Protein AF-A0A7V1BWK0-F1 (afdb_monomer_lite)

pLDDT: mean 94.22, std 4.76, range [61.31, 96.81]

Foldseek 3Di:
DDQPCVQWWPPVCPPQPDDVVDCLVVVLVVVSVVCVVVVDDLVVDDDQADDDSSRCSNVTTRD

Structure (mmCIF, N/CA/C/O backbone):
data_AF-A0A7V1BWK0-F1
#
_entry.id   AF-A0A7V1BWK0-F1
#
loop_
_atom_site.group_PDB
_atom_site.id
_atom_site.type_symbol
_atom_site.label_atom_id
_atom_site.label_alt_id
_atom_site.label_comp_id
_atom_site.label_asym_id
_atom_site.label_entity_id
_atom_site.label_seq_id
_atom_site.pdbx_PDB_ins_code
_atom_site.Cartn_x
_atom_site.Cartn_y
_atom_site.Cartn_z
_atom_site.occupancy
_atom_site.B_iso_or_equiv
_atom_site.auth_seq_id
_atom_site.auth_comp_id
_atom_site.auth_asym_id
_atom_site.auth_atom_id
_atom_site.pdbx_PDB_model_num
ATOM 1 N N . MET A 1 1 ? 5.818 -12.904 14.055 1.00 61.31 1 MET A N 1
ATOM 2 C CA . MET A 1 1 ? 4.485 -12.334 13.792 1.00 61.31 1 MET A CA 1
ATOM 3 C C . MET A 1 1 ? 4.172 -12.571 12.332 1.00 61.31 1 MET A C 1
ATOM 5 O O . MET A 1 1 ? 4.939 -12.121 11.489 1.00 61.31 1 MET A O 1
ATOM 9 N N . SER A 1 2 ? 3.156 -13.378 12.038 1.00 80.19 2 SER A N 1
ATOM 10 C CA . SER A 1 2 ? 2.611 -13.493 10.686 1.00 80.19 2 SER A CA 1
ATOM 11 C C . SER A 1 2 ? 1.561 -12.401 10.529 1.00 80.19 2 SER A C 1
ATOM 13 O O . SER A 1 2 ? 0.656 -12.314 11.350 1.00 80.19 2 SER A O 1
ATOM 15 N N . VAL A 1 3 ? 1.730 -11.545 9.524 1.00 93.31 3 VAL A N 1
ATOM 16 C CA . VAL A 1 3 ? 0.727 -10.542 9.158 1.00 93.31 3 VAL A CA 1
ATOM 17 C C . VAL A 1 3 ? -0.256 -11.207 8.204 1.00 93.31 3 VAL A C 1
ATOM 19 O O . VAL A 1 3 ? 0.166 -11.778 7.197 1.00 93.31 3 VAL A O 1
ATOM 22 N N . GLU A 1 4 ? -1.546 -11.129 8.516 1.00 93.44 4 GLU A N 1
ATOM 23 C CA . GLU A 1 4 ? -2.630 -11.608 7.651 1.00 93.44 4 GLU A CA 1
ATOM 24 C C . GLU A 1 4 ? -2.922 -10.536 6.589 1.00 93.44 4 GLU A C 1
ATOM 26 O O . GLU A 1 4 ? -3.736 -9.630 6.785 1.00 93.44 4 GLU A O 1
ATOM 31 N N . TYR A 1 5 ? -2.186 -10.582 5.476 1.00 94.38 5 TYR A N 1
ATOM 32 C CA . TYR A 1 5 ? -2.199 -9.531 4.451 1.00 94.38 5 TYR A CA 1
ATOM 33 C C . TYR A 1 5 ? -3.563 -9.350 3.777 1.00 94.38 5 TYR A C 1
ATOM 35 O O . TYR A 1 5 ? -3.880 -8.242 3.343 1.00 94.38 5 TYR A O 1
ATOM 43 N N . GLU A 1 6 ? -4.379 -10.399 3.702 1.00 93.75 6 GLU A N 1
ATOM 44 C CA . GLU A 1 6 ? -5.724 -10.362 3.124 1.00 93.75 6 GLU A CA 1
ATOM 45 C C . GLU A 1 6 ? -6.648 -9.370 3.846 1.00 93.75 6 GLU A C 1
ATOM 47 O O . GLU A 1 6 ? -7.546 -8.817 3.217 1.00 93.75 6 GLU A O 1
ATOM 52 N N . ASN A 1 7 ? -6.395 -9.077 5.127 1.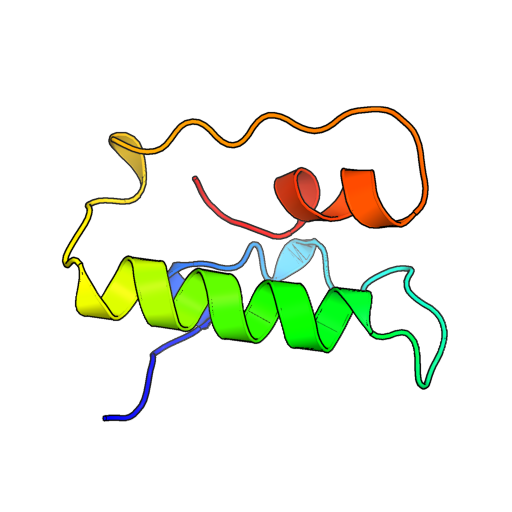00 94.69 7 ASN A N 1
ATOM 53 C CA . ASN A 1 7 ? -7.159 -8.086 5.897 1.00 94.69 7 ASN A CA 1
ATOM 54 C C . ASN A 1 7 ? -6.860 -6.638 5.482 1.00 94.69 7 ASN A C 1
ATOM 56 O O . ASN A 1 7 ? -7.606 -5.726 5.831 1.00 94.69 7 ASN A O 1
ATOM 60 N N . TYR A 1 8 ? -5.757 -6.421 4.769 1.00 96.31 8 TYR A N 1
ATOM 61 C CA . TYR A 1 8 ? -5.269 -5.106 4.362 1.00 96.31 8 TYR A CA 1
ATOM 62 C C . TYR A 1 8 ? -5.320 -4.904 2.852 1.00 96.31 8 TYR A C 1
ATOM 64 O O . TYR A 1 8 ? -5.069 -3.796 2.383 1.00 96.31 8 TYR A O 1
ATOM 72 N N . LEU A 1 9 ? -5.584 -5.960 2.081 1.00 96.31 9 LEU A N 1
ATOM 73 C CA . LEU A 1 9 ? -5.455 -5.974 0.631 1.00 96.31 9 LEU A CA 1
ATOM 74 C C . LEU A 1 9 ? -6.791 -6.237 -0.058 1.00 96.31 9 LEU A C 1
ATOM 76 O O . LEU A 1 9 ? -7.513 -7.188 0.232 1.00 96.31 9 LEU A O 1
ATOM 80 N N . ARG A 1 10 ? -7.063 -5.457 -1.101 1.00 95.81 10 ARG A N 1
ATOM 81 C CA . ARG A 1 10 ? -8.171 -5.688 -2.026 1.00 95.81 10 ARG A CA 1
ATOM 82 C C . ARG A 1 10 ? -7.806 -6.812 -2.987 1.00 95.81 10 ARG A C 1
ATOM 84 O O . ARG A 1 10 ? -7.277 -6.576 -4.074 1.00 95.81 10 ARG A O 1
ATOM 91 N N . MET A 1 11 ? -8.111 -8.047 -2.602 1.00 94.94 11 MET A N 1
ATOM 92 C CA . MET A 1 11 ? -7.745 -9.246 -3.372 1.00 94.94 11 MET A CA 1
ATOM 93 C C . MET A 1 11 ? -8.302 -9.253 -4.806 1.00 94.94 11 MET A C 1
ATOM 95 O O . MET A 1 11 ? -7.668 -9.778 -5.717 1.00 94.94 11 MET 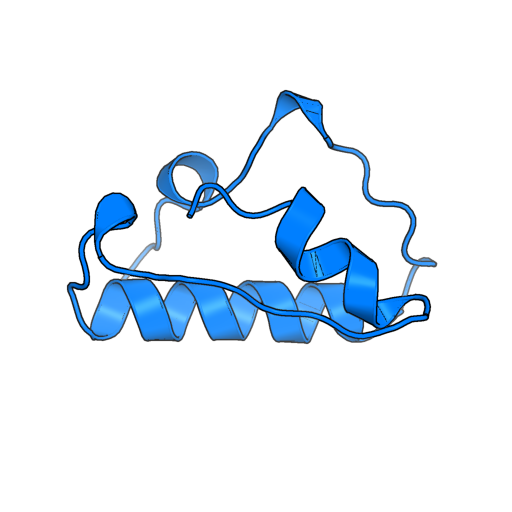A O 1
ATOM 99 N N . ASN A 1 12 ? -9.431 -8.583 -5.049 1.00 94.88 12 ASN A N 1
ATOM 100 C CA . ASN A 1 12 ? -10.014 -8.414 -6.386 1.00 94.88 12 ASN A CA 1
ATOM 101 C C . ASN A 1 12 ? -9.246 -7.434 -7.303 1.00 94.88 12 ASN A C 1
ATOM 103 O O . ASN A 1 12 ? -9.630 -7.256 -8.460 1.00 94.88 12 ASN A O 1
ATOM 107 N N . LYS A 1 13 ? -8.197 -6.769 -6.804 1.00 93.88 13 LYS A N 1
ATOM 108 C CA . LYS A 1 13 ? -7.316 -5.874 -7.576 1.00 93.88 13 LYS A CA 1
ATOM 109 C C . LYS A 1 13 ? -5.992 -6.527 -7.971 1.00 93.88 13 LYS A C 1
ATOM 111 O O . LYS A 1 13 ? -5.170 -5.865 -8.603 1.00 93.88 13 LYS A O 1
ATOM 116 N N . PHE A 1 14 ? -5.792 -7.796 -7.622 1.00 92.31 14 PHE A N 1
ATOM 117 C CA . PHE A 1 14 ? -4.631 -8.575 -8.036 1.00 92.31 14 PHE A CA 1
ATOM 118 C C . PHE A 1 14 ? -4.910 -9.353 -9.336 1.00 92.31 14 PHE A C 1
ATOM 120 O O . PHE A 1 14 ? -6.055 -9.737 -9.579 1.00 92.31 14 PHE A O 1
ATOM 127 N N . PRO A 1 15 ? -3.884 -9.607 -10.173 1.00 91.81 15 PRO A N 1
ATOM 128 C CA . PRO A 1 15 ? -2.469 -9.266 -9.982 1.00 91.81 15 PRO A CA 1
ATOM 129 C C . PRO A 1 15 ? -2.185 -7.761 -10.112 1.00 91.81 15 PRO A C 1
ATOM 131 O O . PRO A 1 15 ? -2.851 -7.048 -10.857 1.00 91.81 15 PRO A O 1
ATOM 134 N N . HIS A 1 16 ? -1.181 -7.270 -9.379 1.00 91.44 16 HIS A N 1
ATOM 135 C CA . HIS A 1 16 ? -0.779 -5.867 -9.461 1.00 91.44 16 HIS A CA 1
ATOM 136 C C . HIS A 1 16 ? -0.080 -5.550 -10.794 1.00 91.44 16 HIS A C 1
ATOM 138 O O . HIS A 1 16 ? 0.578 -6.400 -11.392 1.00 91.44 16 HIS A O 1
ATOM 144 N N . TYR A 1 17 ? -0.114 -4.285 -11.211 1.00 92.00 17 TYR A N 1
ATOM 145 C CA . TYR A 1 17 ? 0.515 -3.809 -12.452 1.00 92.00 17 TYR A CA 1
ATOM 146 C C . TYR A 1 17 ? 2.040 -3.611 -12.379 1.00 92.00 17 TYR A C 1
ATOM 148 O O . TYR A 1 17 ? 2.658 -3.275 -13.387 1.00 92.00 17 TYR A O 1
ATOM 156 N N . TRP A 1 18 ? 2.666 -3.738 -11.205 1.00 95.69 18 TRP A N 1
ATOM 157 C CA . TRP A 1 18 ? 4.108 -3.514 -11.077 1.00 95.69 18 TRP A CA 1
ATOM 158 C C . TRP A 1 18 ? 4.923 -4.610 -11.761 1.00 95.69 18 TRP A C 1
ATOM 160 O O . TRP A 1 18 ? 4.615 -5.794 -11.633 1.00 95.69 18 TRP A O 1
ATOM 170 N N . CYS A 1 19 ? 5.983 -4.197 -12.462 1.00 95.62 19 CYS A N 1
ATOM 171 C CA . CYS A 1 19 ? 6.878 -5.106 -13.169 1.00 95.62 19 CYS A CA 1
ATOM 172 C C . CYS A 1 19 ? 7.508 -6.134 -12.211 1.00 95.62 19 CYS A C 1
ATOM 174 O O . CYS A 1 19 ? 7.786 -5.796 -11.054 1.00 95.62 19 CYS A O 1
ATOM 176 N N . PRO A 1 20 ? 7.823 -7.353 -12.682 1.00 93.62 20 PRO A N 1
ATOM 177 C CA . PRO A 1 20 ? 8.629 -8.299 -11.916 1.00 93.62 20 PRO A CA 1
ATOM 178 C C . PRO A 1 20 ? 9.954 -7.655 -11.479 1.00 93.62 20 PRO A C 1
ATOM 180 O O . PRO A 1 20 ? 10.643 -7.039 -12.288 1.00 93.62 20 PRO A O 1
ATOM 183 N N . GLY A 1 21 ? 10.289 -7.756 -10.191 1.00 92.25 21 GLY A N 1
ATOM 184 C CA . GLY A 1 21 ? 11.477 -7.114 -9.611 1.00 92.25 21 GLY A CA 1
ATOM 185 C C . GLY A 1 21 ? 11.305 -5.634 -9.234 1.00 92.25 21 GLY A C 1
ATOM 186 O O . GLY A 1 21 ? 12.238 -5.028 -8.712 1.00 92.25 21 GLY A O 1
ATOM 187 N N . CYS A 1 22 ? 10.130 -5.033 -9.446 1.00 94.06 22 CYS A N 1
ATOM 188 C CA . CYS A 1 22 ? 9.849 -3.670 -8.998 1.00 94.06 22 CYS A CA 1
ATOM 189 C C . CYS A 1 22 ? 9.744 -3.590 -7.463 1.00 94.06 22 CYS A C 1
ATOM 191 O O . CYS A 1 22 ? 8.987 -4.332 -6.837 1.00 94.06 22 CYS A O 1
ATOM 193 N N . GLY A 1 23 ? 10.440 -2.625 -6.855 1.00 96.25 23 GLY A N 1
ATOM 194 C CA . GLY A 1 23 ? 10.460 -2.432 -5.400 1.00 96.25 23 GLY A CA 1
ATOM 195 C C . GLY A 1 23 ? 9.137 -1.966 -4.780 1.00 96.25 23 GLY A C 1
ATOM 196 O O . GLY A 1 23 ? 8.965 -2.091 -3.572 1.00 96.25 23 GLY A O 1
ATOM 197 N N . ASN A 1 24 ? 8.174 -1.483 -5.574 1.00 96.81 24 ASN A N 1
ATOM 198 C CA . ASN A 1 24 ? 6.894 -0.994 -5.044 1.00 96.81 24 ASN A CA 1
ATOM 199 C C . ASN A 1 24 ? 6.124 -2.077 -4.268 1.00 96.81 24 ASN A C 1
ATOM 201 O O . ASN A 1 24 ? 5.521 -1.771 -3.243 1.00 96.81 24 ASN A O 1
ATOM 205 N N . GLY A 1 25 ? 6.187 -3.342 -4.706 1.00 94.12 25 GLY A N 1
ATOM 206 C CA . GLY A 1 25 ? 5.569 -4.460 -3.983 1.00 94.12 25 GLY A CA 1
ATOM 207 C C . GLY A 1 25 ? 6.227 -4.727 -2.627 1.0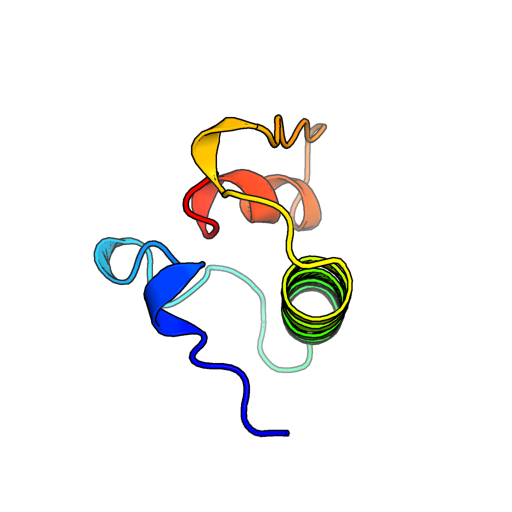0 94.12 25 GLY A C 1
ATOM 208 O O . GLY A 1 25 ? 5.542 -5.006 -1.647 1.00 94.12 25 GLY A O 1
ATOM 209 N N . VAL A 1 26 ? 7.552 -4.569 -2.550 1.00 95.69 26 VAL A N 1
ATOM 210 C CA . VAL A 1 26 ? 8.317 -4.703 -1.300 1.00 95.69 26 VAL A CA 1
ATOM 211 C C . VAL A 1 26 ? 7.959 -3.578 -0.331 1.00 95.69 26 VAL A C 1
ATOM 213 O O . VAL A 1 26 ? 7.704 -3.842 0.842 1.00 95.69 26 VAL A O 1
ATOM 216 N N . VAL A 1 27 ? 7.872 -2.340 -0.828 1.00 96.62 27 VAL A N 1
ATOM 217 C CA . VAL A 1 27 ? 7.463 -1.177 -0.025 1.00 96.62 27 VAL A CA 1
ATOM 218 C C . VAL A 1 27 ? 6.025 -1.330 0.472 1.00 96.62 27 VAL A C 1
ATOM 220 O O . VAL A 1 27 ? 5.771 -1.082 1.646 1.00 96.62 27 VAL A O 1
ATOM 223 N N . LEU A 1 28 ? 5.096 -1.793 -0.375 1.00 95.38 28 LEU A N 1
ATOM 224 C CA . LEU A 1 28 ? 3.709 -2.050 0.025 1.00 95.38 28 LEU A CA 1
ATOM 225 C C . LEU A 1 28 ? 3.627 -3.092 1.147 1.00 95.38 28 LEU A C 1
ATOM 227 O O . LEU A 1 28 ? 2.924 -2.883 2.132 1.00 95.38 28 LEU A O 1
ATOM 231 N N . LYS A 1 29 ? 4.379 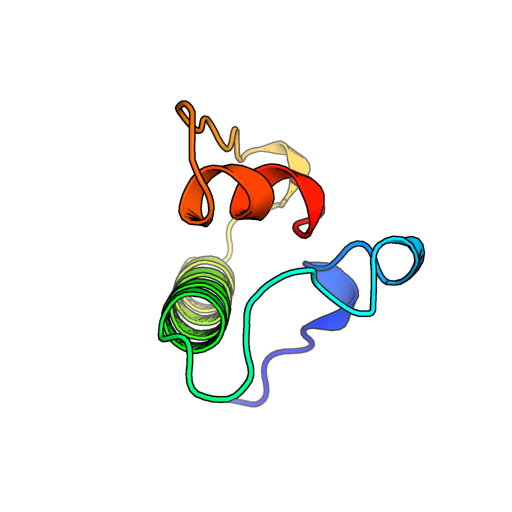-4.192 1.021 1.00 94.75 29 LYS A N 1
ATOM 232 C CA . LYS A 1 29 ? 4.452 -5.229 2.054 1.00 94.75 29 LYS A CA 1
ATOM 233 C C . LYS A 1 29 ? 4.962 -4.661 3.382 1.00 94.75 29 LYS A C 1
ATOM 235 O O . LYS A 1 29 ? 4.336 -4.900 4.409 1.00 94.75 29 LYS A O 1
ATOM 240 N N . ALA A 1 30 ? 6.063 -3.908 3.355 1.00 96.69 30 ALA A N 1
ATOM 241 C CA . ALA A 1 30 ? 6.638 -3.298 4.554 1.00 96.69 30 ALA A CA 1
ATOM 242 C C . ALA A 1 30 ? 5.685 -2.278 5.201 1.00 96.69 30 ALA A C 1
ATOM 244 O O . ALA A 1 30 ? 5.570 -2.229 6.422 1.00 96.69 30 ALA A O 1
ATOM 245 N N . PHE A 1 31 ? 4.959 -1.505 4.388 1.00 96.00 31 PHE A N 1
ATOM 246 C CA . PHE A 1 31 ? 3.947 -0.568 4.872 1.00 96.00 31 PHE A CA 1
ATOM 247 C C . PHE A 1 31 ? 2.816 -1.281 5.622 1.00 96.00 31 PHE A C 1
ATOM 249 O O . PHE A 1 31 ? 2.482 -0.875 6.730 1.00 96.00 31 PHE A O 1
ATOM 256 N N . ILE A 1 32 ? 2.274 -2.370 5.067 1.00 96.69 32 ILE A N 1
ATOM 257 C CA . ILE A 1 32 ? 1.221 -3.157 5.730 1.00 96.69 32 ILE A CA 1
ATOM 258 C C . ILE A 1 32 ? 1.722 -3.749 7.052 1.00 96.69 32 ILE A C 1
ATOM 260 O O . ILE A 1 32 ? 1.001 -3.710 8.042 1.00 96.69 32 ILE A O 1
ATOM 264 N N . GLN A 1 33 ? 2.966 -4.239 7.094 1.00 96.62 33 GLN A N 1
ATOM 265 C CA . GLN A 1 33 ? 3.565 -4.736 8.338 1.00 96.62 33 GLN A CA 1
ATOM 266 C C . GLN A 1 33 ? 3.638 -3.646 9.412 1.00 96.62 33 GLN A C 1
ATOM 268 O O . GLN A 1 33 ? 3.276 -3.897 10.554 1.00 96.62 33 GLN A O 1
ATOM 273 N N . ALA A 1 34 ? 4.036 -2.426 9.045 1.00 96.12 34 ALA A N 1
ATOM 274 C CA . ALA A 1 34 ? 4.068 -1.311 9.986 1.00 96.12 34 ALA A CA 1
ATOM 275 C C . ALA A 1 34 ? 2.664 -0.923 10.483 1.00 96.12 34 ALA A C 1
ATOM 277 O O . ALA A 1 34 ? 2.494 -0.612 11.658 1.00 96.12 34 ALA A O 1
ATOM 278 N N . VAL A 1 35 ? 1.652 -0.949 9.610 1.00 95.69 35 VAL A N 1
ATOM 279 C CA . VAL A 1 35 ? 0.256 -0.671 9.992 1.00 95.69 35 VAL A CA 1
ATOM 280 C C . VAL A 1 35 ? -0.275 -1.718 10.979 1.00 95.69 35 VAL A C 1
ATOM 282 O O . VAL A 1 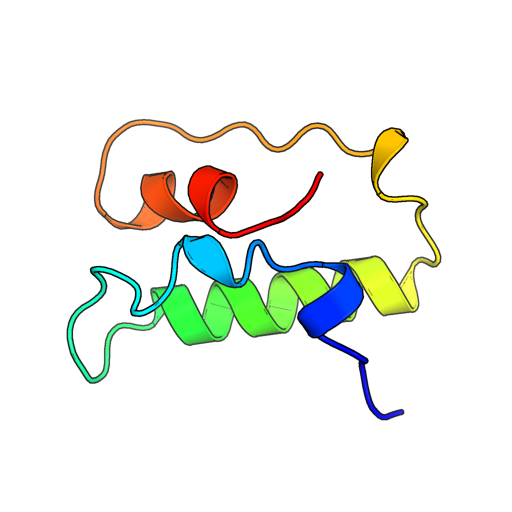35 ? -0.897 -1.345 11.975 1.00 95.69 35 VAL A O 1
ATOM 285 N N . ASP A 1 36 ? 0.003 -3.001 10.732 1.00 95.62 36 ASP A N 1
ATOM 286 C CA . ASP A 1 36 ? -0.355 -4.115 11.621 1.00 95.62 36 ASP A CA 1
ATOM 287 C C . ASP A 1 36 ? 0.328 -3.985 12.993 1.00 95.62 36 ASP A C 1
ATOM 289 O O . ASP A 1 36 ? -0.338 -4.031 14.027 1.00 95.62 36 ASP A O 1
ATOM 293 N N . GLU A 1 37 ? 1.634 -3.697 13.015 1.00 96.25 37 GLU A N 1
ATOM 294 C CA . GLU A 1 37 ? 2.404 -3.488 14.250 1.00 96.25 37 GLU A CA 1
ATOM 295 C C . GLU A 1 37 ? 1.909 -2.293 15.080 1.00 96.25 37 GLU A C 1
ATOM 297 O O . GLU A 1 37 ? 1.968 -2.323 16.311 1.00 96.25 37 GLU A O 1
ATOM 302 N N . LEU A 1 38 ? 1.400 -1.247 14.425 1.00 95.81 38 LEU A N 1
ATOM 303 C CA . LEU A 1 38 ? 0.810 -0.084 15.092 1.00 95.81 38 LEU A CA 1
ATOM 304 C C . LEU A 1 38 ? -0.611 -0.345 15.621 1.00 95.81 38 LEU A C 1
ATOM 306 O O . LEU A 1 38 ? -1.131 0.476 16.381 1.00 95.81 38 LEU A O 1
ATOM 310 N N . GLY A 1 39 ? -1.250 -1.456 15.235 1.00 94.38 39 GLY A N 1
ATOM 311 C CA . GLY A 1 39 ? -2.603 -1.811 15.668 1.00 94.38 39 GLY A CA 1
ATOM 312 C C . GLY A 1 39 ? -3.680 -0.828 15.198 1.00 94.38 39 GLY A C 1
ATOM 313 O O . GLY A 1 39 ? -4.712 -0.674 15.858 1.00 94.38 39 GLY A O 1
ATOM 314 N N . TRP A 1 40 ? -3.439 -0.118 14.093 1.00 94.88 40 TRP A N 1
ATOM 315 C CA . TRP A 1 40 ? -4.406 0.829 13.541 1.00 94.88 40 TRP A CA 1
ATOM 316 C C . TRP A 1 40 ? -5.576 0.094 12.892 1.00 94.88 40 TRP A C 1
ATOM 318 O O . TRP A 1 40 ? -5.404 -0.926 12.225 1.00 94.88 40 TRP A O 1
ATOM 328 N N . LYS A 1 41 ? -6.787 0.628 13.068 1.00 94.06 41 LYS A N 1
ATOM 329 C CA . LYS A 1 41 ? -7.967 0.123 12.365 1.00 94.06 41 LYS A CA 1
ATOM 330 C C . LYS A 1 41 ? -7.968 0.672 10.947 1.00 94.06 41 LYS A C 1
ATOM 332 O O . LYS A 1 41 ? -7.756 1.865 10.759 1.00 94.06 41 LYS A O 1
ATOM 337 N N . ASN A 1 42 ? -8.293 -0.169 9.971 1.00 92.75 42 ASN A N 1
ATOM 338 C CA . ASN A 1 42 ? -8.270 0.215 8.560 1.00 92.75 42 ASN A CA 1
ATOM 339 C C . ASN A 1 42 ? -9.082 1.486 8.262 1.00 92.75 42 ASN A C 1
ATOM 341 O O . ASN A 1 42 ? -8.580 2.389 7.607 1.00 92.75 42 ASN A O 1
ATOM 345 N N . ASN A 1 43 ? -10.289 1.595 8.828 1.00 95.19 43 ASN A N 1
ATOM 346 C CA . ASN A 1 43 ? -11.194 2.733 8.616 1.00 95.19 43 ASN A CA 1
ATOM 347 C C . ASN A 1 43 ? -10.704 4.060 9.227 1.00 95.19 43 ASN A C 1
ATOM 349 O O . ASN A 1 43 ? -11.309 5.100 8.973 1.00 95.19 43 ASN A O 1
ATOM 353 N N . ASP A 1 44 ? -9.642 4.032 10.037 1.00 95.25 44 ASP A N 1
ATOM 354 C CA . ASP A 1 44 ? -9.022 5.226 10.620 1.00 95.25 44 ASP A CA 1
ATOM 355 C C . ASP A 1 44 ? -7.825 5.719 9.771 1.00 95.25 44 ASP A C 1
ATOM 357 O O . ASP A 1 44 ? -7.172 6.703 10.125 1.00 95.25 44 ASP A O 1
ATOM 361 N N . ILE A 1 45 ? -7.520 5.054 8.646 1.00 95.75 45 ILE A N 1
ATOM 362 C CA . ILE A 1 45 ? -6.361 5.335 7.790 1.00 95.75 45 ILE A CA 1
ATOM 363 C C . ILE A 1 45 ? -6.823 5.918 6.452 1.00 95.75 45 ILE A C 1
ATOM 365 O O . ILE A 1 45 ? -7.540 5.286 5.692 1.00 95.75 45 ILE A O 1
ATOM 369 N N . GLY A 1 46 ? -6.336 7.112 6.107 1.00 95.31 46 GLY A N 1
ATOM 370 C CA . GLY A 1 46 ? -6.491 7.678 4.764 1.00 95.31 46 GLY A CA 1
ATOM 371 C C . GLY A 1 46 ? -5.201 7.563 3.954 1.00 95.31 46 GLY A C 1
ATOM 372 O O . GLY A 1 46 ? -4.234 8.269 4.244 1.00 95.31 46 GLY A O 1
ATOM 373 N N . MET A 1 47 ? -5.169 6.723 2.913 1.00 95.19 47 MET A N 1
ATOM 374 C CA . MET A 1 47 ? -4.009 6.631 2.014 1.00 95.19 47 MET A CA 1
ATOM 375 C C . MET A 1 47 ? -4.147 7.577 0.813 1.00 95.19 47 MET A C 1
ATOM 377 O O . MET A 1 47 ? -5.016 7.400 -0.038 1.00 95.19 47 MET A O 1
ATOM 381 N N . VAL A 1 48 ? -3.236 8.547 0.692 1.00 96.12 48 VAL A N 1
ATOM 382 C CA . VAL A 1 48 ? -3.198 9.503 -0.428 1.00 96.12 48 VAL A CA 1
ATOM 383 C C . VAL A 1 48 ? -1.959 9.267 -1.284 1.00 96.12 48 VAL A C 1
ATOM 385 O O . VAL A 1 48 ? -0.848 9.117 -0.780 1.00 96.12 48 VAL A O 1
ATOM 388 N N . THR A 1 49 ? -2.142 9.247 -2.601 1.00 96.56 49 THR A N 1
ATOM 389 C CA . THR A 1 49 ? -1.080 8.973 -3.575 1.00 96.56 49 THR A CA 1
ATOM 390 C C . THR A 1 49 ? -1.105 9.978 -4.724 1.00 96.56 49 THR A C 1
ATOM 392 O O . THR A 1 49 ? -2.172 10.454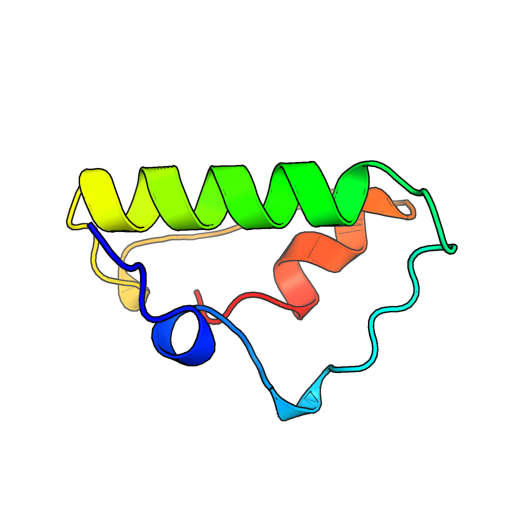 -5.096 1.00 96.56 49 THR A O 1
ATOM 395 N N . GLY A 1 50 ? 0.058 10.264 -5.318 1.00 96.44 50 GLY A N 1
ATOM 396 C CA . GLY A 1 50 ? 0.184 11.154 -6.482 1.00 96.44 50 GLY A CA 1
ATOM 397 C C . GLY A 1 50 ? -0.126 10.479 -7.826 1.00 96.44 50 GLY A C 1
ATOM 398 O O . GLY A 1 50 ? -1.039 9.664 -7.942 1.00 96.44 50 GLY A O 1
ATOM 399 N N . ILE A 1 51 ? 0.666 10.791 -8.856 1.00 96.38 51 ILE A N 1
ATOM 400 C CA . ILE A 1 51 ? 0.580 10.172 -10.190 1.00 96.38 51 ILE A CA 1
ATOM 401 C C . ILE A 1 51 ? 1.859 9.372 -10.458 1.00 96.38 51 ILE A C 1
ATOM 403 O O . ILE A 1 51 ? 2.958 9.904 -10.330 1.00 96.38 51 ILE A O 1
ATOM 407 N N . GLY A 1 52 ? 1.723 8.102 -10.847 1.00 95.06 52 GLY A N 1
ATOM 408 C CA . GLY A 1 52 ? 2.839 7.254 -11.271 1.00 95.06 52 GLY A CA 1
ATOM 409 C C . GLY A 1 52 ? 2.604 5.769 -10.992 1.00 95.06 52 GLY A C 1
ATOM 410 O O . GLY A 1 52 ? 1.539 5.364 -10.535 1.00 95.06 52 GLY A O 1
ATOM 411 N N . CYS A 1 53 ? 3.612 4.927 -11.234 1.00 95.44 53 CYS A N 1
ATOM 412 C CA . CYS A 1 53 ? 3.511 3.499 -10.913 1.00 95.44 53 CYS A CA 1
ATOM 413 C C . CYS A 1 53 ? 3.285 3.276 -9.412 1.00 95.44 53 CYS A C 1
ATOM 415 O O . CYS A 1 53 ? 2.426 2.482 -9.034 1.00 95.44 53 CYS A O 1
ATOM 417 N N . SER A 1 54 ? 4.011 4.001 -8.556 1.00 95.50 54 SER A N 1
ATOM 418 C CA . SER A 1 54 ? 3.864 3.929 -7.097 1.00 95.50 54 SER A CA 1
ATOM 419 C C . SER A 1 54 ? 2.478 4.363 -6.619 1.00 95.50 54 SER A C 1
ATOM 421 O O . SER A 1 54 ? 1.986 3.831 -5.627 1.00 95.50 54 SER A O 1
ATOM 423 N N . SER A 1 55 ? 1.797 5.259 -7.347 1.00 95.12 55 SER A N 1
ATOM 424 C CA . SER A 1 55 ? 0.492 5.762 -6.920 1.00 95.12 55 SER A CA 1
ATOM 425 C C . SER A 1 55 ? -0.631 4.735 -6.983 1.00 95.12 55 SER A C 1
ATOM 427 O O . SER A 1 55 ? -1.694 4.944 -6.414 1.00 95.12 55 SER A O 1
ATOM 429 N N . ARG A 1 56 ? -0.390 3.581 -7.609 1.00 94.38 56 ARG A N 1
ATOM 430 C CA . ARG A 1 56 ? -1.333 2.460 -7.593 1.00 94.38 56 ARG A CA 1
ATOM 431 C C . ARG A 1 56 ? -1.465 1.794 -6.220 1.00 94.38 56 ARG A C 1
ATOM 433 O O . ARG A 1 56 ? -2.415 1.044 -6.039 1.00 94.38 56 ARG A O 1
ATOM 440 N N . ALA A 1 57 ? -0.569 2.073 -5.267 1.00 95.81 57 ALA A N 1
ATOM 441 C CA . ALA A 1 57 ? -0.584 1.471 -3.931 1.00 95.81 57 ALA A CA 1
ATOM 442 C C . ALA A 1 57 ? -1.929 1.646 -3.194 1.00 95.81 57 ALA A C 1
ATOM 444 O O . ALA A 1 57 ? -2.453 0.669 -2.668 1.00 95.81 57 ALA A O 1
ATOM 445 N N . SER A 1 58 ? -2.537 2.837 -3.260 1.00 95.31 58 SER A N 1
ATOM 446 C CA . SER A 1 58 ? -3.861 3.134 -2.675 1.00 95.31 58 SER A CA 1
ATOM 447 C C . SER A 1 58 ? -5.000 2.303 -3.277 1.00 95.31 58 SER A C 1
ATOM 449 O O . SER A 1 58 ? -6.025 2.074 -2.640 1.00 95.31 58 SER A O 1
ATOM 451 N N . GLY A 1 59 ? -4.823 1.812 -4.505 1.00 94.88 59 GLY A N 1
ATOM 452 C CA . GLY A 1 59 ? -5.774 0.917 -5.153 1.00 94.88 59 GLY A CA 1
ATOM 453 C C . GLY A 1 59 ? -5.722 -0.516 -4.625 1.00 94.88 59 GLY A C 1
ATOM 454 O O . GLY A 1 59 ? -6.731 -1.210 -4.727 1.00 94.88 59 GLY A O 1
ATOM 455 N N . TYR A 1 60 ? -4.586 -0.956 -4.075 1.00 96.06 60 TYR A N 1
ATOM 456 C CA . TYR A 1 60 ? -4.391 -2.337 -3.618 1.00 96.06 60 TYR A CA 1
ATOM 457 C C . TYR A 1 60 ? -4.709 -2.547 -2.144 1.00 96.06 60 TYR A C 1
ATOM 459 O O . TYR A 1 60 ? -5.022 -3.672 -1.775 1.00 96.06 60 TYR A O 1
ATOM 467 N N . VAL A 1 61 ? -4.624 -1.507 -1.316 1.00 95.88 61 VAL A N 1
ATOM 468 C CA . VAL A 1 61 ? -4.945 -1.599 0.115 1.00 95.88 61 VAL A CA 1
ATOM 469 C C . VAL A 1 61 ? -6.423 -1.354 0.381 1.00 95.88 61 VAL A C 1
ATOM 471 O O . VAL A 1 61 ? -7.065 -0.645 -0.392 1.00 95.88 61 VAL A O 1
ATOM 474 N N . ASP A 1 62 ? -6.944 -1.921 1.464 1.00 95.19 62 ASP A N 1
ATOM 475 C CA . ASP A 1 62 ? -8.313 -1.720 1.943 1.00 95.19 62 ASP A CA 1
ATOM 476 C C . ASP A 1 62 ? -8.355 -0.841 3.198 1.00 95.19 62 ASP A C 1
ATOM 478 O O . ASP A 1 62 ? -8.736 -1.267 4.288 1.00 95.19 62 ASP A O 1
ATOM 482 N N . PHE A 1 63 ? -7.894 0.392 2.997 1.00 91.81 63 PHE A N 1
ATOM 483 C CA . PHE A 1 63 ? -8.067 1.540 3.882 1.00 91.81 63 PHE A CA 1
ATOM 484 C C . PHE A 1 63 ? -9.029 2.531 3.215 1.00 91.81 63 PHE A C 1
ATOM 486 O O . PHE A 1 63 ? -9.013 2.599 1.952 1.00 91.81 63 PHE A O 1
#

Secondary structure (DSSP, 8-state):
----GGGTB-GGGPSPSSPTT-THHHHHHHHHHHHHHTT--GGG------SSSGGGHHHHB--

Sequence (63 aa):
MSVEYENYLRMNKFPHYWCPGCGNGVVLKAFIQAVDELGWKNNDIGMVTGIGCSSRASGYVDF

Radius of gyration: 11.52 Å; chains: 1; bounding box: 23×25×29 Å